Protein AF-A0A9X8RDQ3-F1 (afdb_monomer)

Organism: NCBI:txid1478

pLDDT: mean 78.79, std 14.25, range [39.84, 95.56]

Solvent-accessible surface area (backbone atoms only — not comparable to full-atom values): 4775 Å² total; per-residue (Å²): 104,77,76,46,76,47,78,53,96,57,32,40,39,39,30,39,35,29,56,70,65,41,83,43,76,45,97,87,70,46,80,47,69,46,41,47,91,84,42,63,57,16,29,41,37,35,32,35,62,85,80,71,38,78,74,50,74,45,75,32,51,90,74,73,47,65,60,63,86,75,83,72,56,100,66,82,85,121

Mean predicted aligned error: 9.02 Å

Structure (mmCIF, N/CA/C/O backbone):
data_AF-A0A9X8RDQ3-F1
#
_entry.id   AF-A0A9X8RDQ3-F1
#
loop_
_atom_site.group_PDB
_atom_site.id
_atom_site.type_symbol
_atom_site.label_atom_id
_atom_site.label_alt_id
_atom_site.label_comp_id
_atom_site.label_asym_id
_atom_site.label_entity_id
_atom_site.label_seq_id
_atom_site.pdbx_PDB_ins_code
_atom_site.Cartn_x
_atom_site.Cartn_y
_atom_site.Cartn_z
_atom_site.occupancy
_atom_site.B_iso_or_equiv
_atom_site.auth_seq_id
_atom_site.auth_comp_id
_atom_site.auth_asym_id
_atom_site.auth_atom_id
_atom_site.pdbx_PDB_model_num
ATOM 1 N N . MET A 1 1 ? -1.450 3.741 -6.512 1.00 60.47 1 MET A N 1
ATOM 2 C CA . MET A 1 1 ? -2.635 2.920 -6.842 1.00 60.47 1 MET A CA 1
ATOM 3 C C . MET A 1 1 ? -3.009 2.141 -5.589 1.00 60.47 1 MET A C 1
ATOM 5 O O . MET A 1 1 ? -2.106 1.684 -4.896 1.00 60.47 1 MET A O 1
ATOM 9 N N . LEU A 1 2 ? -4.297 2.090 -5.254 1.00 57.78 2 LEU A N 1
ATOM 10 C CA . LEU A 1 2 ? -4.830 1.532 -4.009 1.00 57.78 2 LEU A CA 1
ATOM 11 C C . LEU A 1 2 ? -5.559 0.222 -4.337 1.00 57.78 2 LEU A C 1
ATOM 13 O O . LEU A 1 2 ? -6.386 0.204 -5.243 1.00 57.78 2 LEU A O 1
ATOM 17 N N . LEU A 1 3 ? -5.194 -0.864 -3.659 1.00 66.44 3 LEU A N 1
ATOM 18 C CA . LEU A 1 3 ? -5.671 -2.232 -3.897 1.00 66.44 3 LEU A CA 1
ATOM 19 C C . LEU A 1 3 ? -6.954 -2.533 -3.120 1.00 66.44 3 LEU A C 1
ATOM 21 O O . LEU A 1 3 ? -7.814 -3.287 -3.568 1.00 66.44 3 LEU A O 1
ATOM 25 N N . TYR A 1 4 ? -7.075 -1.964 -1.927 1.00 71.38 4 TYR A N 1
ATOM 26 C CA . TYR A 1 4 ? -8.132 -2.320 -0.999 1.00 71.38 4 TYR A CA 1
ATOM 27 C C . TYR A 1 4 ? -8.249 -1.270 0.096 1.00 71.38 4 TYR A C 1
ATOM 29 O O . TYR A 1 4 ? -7.236 -0.736 0.546 1.00 71.38 4 TYR A O 1
ATOM 37 N N . ILE A 1 5 ? -9.479 -1.020 0.539 1.00 81.56 5 ILE A N 1
ATOM 38 C CA . ILE A 1 5 ? -9.765 -0.253 1.747 1.00 81.56 5 ILE A CA 1
ATOM 39 C C . ILE A 1 5 ? -10.760 -1.052 2.577 1.00 81.56 5 ILE A C 1
ATOM 41 O O . ILE A 1 5 ? -11.799 -1.469 2.059 1.00 81.56 5 ILE A O 1
ATOM 45 N N . LYS A 1 6 ? -10.495 -1.208 3.873 1.00 82.38 6 LYS A N 1
ATOM 46 C CA . LYS A 1 6 ? -11.502 -1.677 4.826 1.00 82.38 6 LYS A CA 1
ATOM 47 C C . LYS A 1 6 ? -11.566 -0.796 6.051 1.00 82.38 6 LYS A C 1
ATOM 49 O O . LYS A 1 6 ? -10.549 -0.470 6.645 1.00 82.38 6 LYS A O 1
ATOM 54 N N . HIS A 1 7 ? -12.793 -0.480 6.433 1.00 85.50 7 HIS A N 1
ATOM 55 C CA . HIS A 1 7 ? -13.100 0.292 7.622 1.00 85.50 7 HIS A CA 1
ATOM 56 C C . HIS A 1 7 ? -13.463 -0.648 8.771 1.00 85.50 7 HIS A C 1
ATOM 58 O O . HIS A 1 7 ? -14.189 -1.627 8.578 1.00 85.50 7 HIS A O 1
ATOM 64 N N . PHE A 1 8 ? -12.963 -0.328 9.958 1.00 78.25 8 PHE A N 1
ATOM 65 C CA . PHE A 1 8 ? -13.265 -1.000 11.214 1.00 78.25 8 PHE A CA 1
ATOM 66 C C . PHE A 1 8 ? -13.435 0.055 12.299 1.00 78.25 8 PHE A C 1
ATOM 68 O O . PHE A 1 8 ? -12.445 0.563 12.813 1.00 78.25 8 PHE A O 1
ATOM 75 N N . GLU A 1 9 ? -14.679 0.387 12.644 1.00 88.88 9 GLU A N 1
ATOM 76 C CA . GLU A 1 9 ? -14.987 1.469 13.589 1.00 88.88 9 GLU A CA 1
ATOM 77 C C . GLU A 1 9 ? -14.255 2.772 13.213 1.00 88.88 9 GLU A C 1
ATOM 79 O O . GLU A 1 9 ? -14.630 3.424 12.241 1.00 88.88 9 GLU A O 1
ATOM 84 N N . ASN A 1 10 ? -13.185 3.106 13.941 1.00 90.19 10 ASN A N 1
ATOM 85 C CA . ASN A 1 10 ? -12.365 4.302 13.760 1.00 90.19 10 ASN A CA 1
ATOM 86 C C . ASN A 1 10 ? -11.006 4.014 13.113 1.00 90.19 10 ASN A C 1
ATOM 88 O O . ASN A 1 10 ? -10.109 4.850 13.157 1.00 90.19 10 ASN A O 1
ATOM 92 N N . GLN A 1 11 ? -10.819 2.825 12.556 1.00 89.69 11 GLN A N 1
ATOM 93 C CA . GLN A 1 11 ? -9.606 2.439 11.857 1.00 89.69 11 GLN A CA 1
ATOM 94 C C . GLN A 1 11 ? -9.899 2.200 10.385 1.00 89.69 11 GLN A C 1
ATOM 96 O O . GLN A 1 11 ? -10.963 1.699 10.007 1.00 89.69 11 GLN A O 1
ATOM 101 N N . VAL A 1 12 ? -8.920 2.523 9.550 1.00 91.06 12 VAL A N 1
ATOM 102 C CA . VAL A 1 12 ? -8.927 2.162 8.138 1.00 91.06 12 VAL A CA 1
ATOM 103 C C . VAL A 1 12 ? -7.673 1.372 7.808 1.00 91.06 12 VAL A C 1
ATOM 105 O O . VAL A 1 12 ? -6.563 1.733 8.195 1.00 91.06 12 VAL A O 1
ATOM 108 N N . LEU A 1 13 ? -7.873 0.270 7.096 1.00 87.31 13 LEU A N 1
ATOM 109 C CA . LEU A 1 13 ? -6.817 -0.542 6.530 1.00 87.31 13 LEU A CA 1
ATOM 110 C C . LEU A 1 13 ? -6.748 -0.275 5.031 1.00 87.31 13 LEU A C 1
ATOM 112 O O . LEU A 1 13 ? -7.723 -0.522 4.321 1.00 87.31 13 LEU A O 1
ATOM 116 N N . GLU A 1 14 ? -5.600 0.188 4.556 1.00 86.50 14 GLU A N 1
ATOM 117 C CA . GLU A 1 14 ? -5.353 0.524 3.157 1.00 86.50 14 GLU A CA 1
ATOM 118 C C . GLU A 1 14 ? -4.248 -0.358 2.573 1.00 86.50 14 GLU A C 1
ATOM 120 O O . GLU A 1 14 ? -3.155 -0.478 3.129 1.00 86.50 14 GLU A O 1
ATOM 125 N N . GLY A 1 15 ? -4.531 -0.990 1.434 1.00 85.06 15 GLY A N 1
ATOM 126 C CA . GLY A 1 15 ? -3.551 -1.743 0.657 1.00 85.06 15 GLY A CA 1
ATOM 127 C C . GLY A 1 15 ? -2.967 -0.886 -0.459 1.00 85.06 15 GLY A C 1
ATOM 128 O O . GLY A 1 15 ? -3.681 -0.509 -1.385 1.00 85.06 15 GLY A O 1
ATOM 129 N N . PHE A 1 16 ? -1.665 -0.627 -0.431 1.00 83.81 16 PHE A N 1
ATOM 130 C CA . PHE A 1 16 ? -0.933 0.054 -1.494 1.00 83.81 16 PHE A CA 1
ATOM 131 C C . PHE A 1 16 ? -0.227 -0.968 -2.372 1.00 83.81 16 PHE A C 1
ATOM 133 O O . PHE A 1 16 ? 0.499 -1.830 -1.886 1.00 83.81 16 PHE A O 1
ATOM 140 N N . THR A 1 17 ? -0.403 -0.841 -3.681 1.00 78.00 17 THR A N 1
ATOM 141 C CA . THR A 1 17 ? 0.280 -1.673 -4.675 1.00 78.00 17 THR A CA 1
ATOM 142 C C . THR A 1 17 ? 1.455 -0.919 -5.273 1.00 78.00 17 THR A C 1
ATOM 144 O O . THR A 1 17 ? 1.368 0.293 -5.511 1.00 78.00 17 THR A O 1
ATOM 147 N N . ARG A 1 18 ? 2.531 -1.653 -5.578 1.00 75.06 18 ARG A N 1
ATOM 148 C CA . ARG A 1 18 ? 3.665 -1.109 -6.329 1.00 75.06 18 ARG A CA 1
ATOM 149 C C . ARG A 1 18 ? 3.232 -0.557 -7.685 1.00 75.06 18 ARG A C 1
ATOM 151 O O . ARG A 1 18 ? 2.231 -0.991 -8.265 1.00 75.06 18 ARG A O 1
ATOM 158 N N . ILE A 1 19 ? 4.005 0.396 -8.199 1.00 70.75 19 ILE A N 1
ATOM 159 C CA . ILE A 1 19 ? 3.860 0.858 -9.583 1.00 70.75 19 ILE A CA 1
ATOM 160 C C . ILE A 1 19 ? 4.340 -0.268 -10.507 1.00 70.75 19 ILE A C 1
ATOM 162 O O . ILE A 1 19 ? 5.358 -0.911 -10.238 1.00 70.75 19 ILE A O 1
ATOM 166 N N . ARG A 1 20 ? 3.592 -0.532 -11.587 1.00 71.94 20 ARG A N 1
ATOM 167 C CA . ARG A 1 20 ? 3.997 -1.500 -12.613 1.00 71.94 20 ARG A CA 1
ATOM 168 C C . ARG A 1 20 ? 5.349 -1.074 -13.192 1.00 71.94 20 ARG A C 1
ATOM 170 O O . ARG A 1 20 ? 5.460 0.091 -13.577 1.00 71.94 20 ARG A O 1
ATOM 177 N N . PRO A 1 21 ? 6.333 -1.986 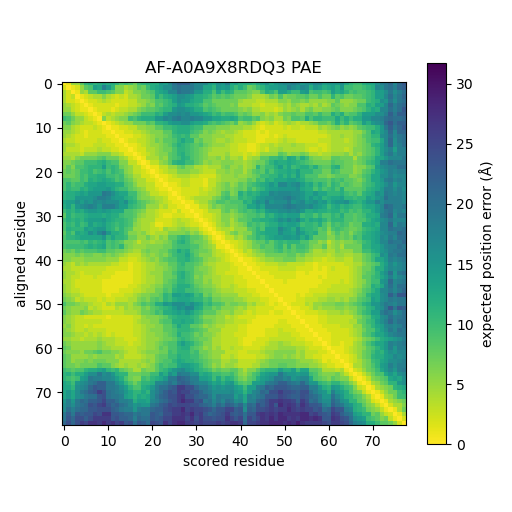-13.316 1.00 75.44 21 PRO A N 1
ATOM 178 C CA . PRO A 1 21 ? 7.592 -1.652 -13.945 1.00 75.44 21 PRO A CA 1
ATOM 179 C C . PRO A 1 21 ? 7.386 -1.034 -15.326 1.00 75.44 21 PRO A C 1
ATOM 181 O O . PRO A 1 21 ? 6.794 -1.663 -16.207 1.00 75.44 21 PRO A O 1
ATOM 184 N N . LEU A 1 22 ? 7.867 0.189 -15.515 1.00 78.12 22 LEU A N 1
ATOM 185 C CA . LEU A 1 22 ? 7.823 0.876 -16.799 1.00 78.12 22 LEU A CA 1
ATOM 186 C C . LEU A 1 22 ? 9.197 0.787 -17.444 1.00 78.12 22 LEU A C 1
ATOM 188 O O . LEU A 1 22 ? 10.206 1.198 -16.867 1.00 78.12 22 LEU A O 1
ATOM 192 N N . LYS A 1 23 ? 9.227 0.242 -18.661 1.00 84.00 23 LYS A N 1
ATOM 193 C CA . LYS A 1 23 ? 10.425 0.253 -19.494 1.00 84.00 23 LYS A CA 1
ATOM 194 C C . LYS A 1 23 ? 10.610 1.661 -20.052 1.00 84.00 23 LYS A C 1
ATOM 196 O O . LYS A 1 23 ? 9.749 2.152 -20.780 1.00 84.00 23 LYS A O 1
ATOM 201 N N . LYS A 1 24 ? 11.744 2.284 -19.754 1.00 85.06 24 LYS A N 1
ATOM 202 C CA . LYS A 1 24 ? 12.166 3.569 -20.316 1.00 85.06 24 LYS A CA 1
ATOM 203 C C . LYS A 1 24 ? 13.350 3.345 -21.252 1.00 85.06 24 LYS A C 1
ATOM 205 O O . LYS A 1 24 ? 14.308 2.662 -20.890 1.00 85.06 24 LYS A O 1
ATOM 210 N N . LEU A 1 25 ? 13.263 3.906 -22.457 1.00 89.56 25 LEU A N 1
ATOM 211 C CA . LEU A 1 25 ? 14.357 3.927 -23.425 1.00 89.56 25 LEU A CA 1
ATOM 212 C C . LEU A 1 25 ? 15.030 5.301 -23.367 1.00 89.56 25 LEU A C 1
ATOM 214 O O . LEU A 1 25 ? 14.377 6.319 -23.595 1.00 89.56 25 LEU A O 1
ATOM 218 N N . GLY A 1 26 ? 16.312 5.321 -23.024 1.00 88.62 26 GLY A N 1
ATOM 219 C CA . GLY A 1 26 ? 17.148 6.511 -23.049 1.00 88.62 26 GLY A CA 1
ATOM 220 C C . GLY A 1 26 ? 17.468 6.947 -24.477 1.00 88.62 26 GLY A C 1
ATOM 221 O O . GLY A 1 26 ? 17.404 6.161 -25.423 1.00 88.62 26 GLY A O 1
ATOM 222 N N . VAL A 1 27 ? 17.836 8.218 -24.630 1.00 89.12 27 VAL A N 1
ATOM 223 C CA . VAL A 1 27 ? 18.206 8.823 -25.925 1.00 89.12 27 VAL A CA 1
ATOM 224 C C . VAL A 1 27 ? 19.472 8.186 -26.519 1.00 89.12 27 VAL A C 1
ATOM 226 O O . VAL A 1 27 ? 19.679 8.203 -27.726 1.00 89.12 27 VAL A O 1
ATOM 229 N N . ASP A 1 28 ? 20.299 7.597 -25.659 1.00 92.81 28 ASP A N 1
ATOM 230 C CA . ASP A 1 28 ? 21.518 6.842 -25.955 1.00 92.81 28 ASP A CA 1
ATOM 231 C C . ASP A 1 28 ? 21.264 5.345 -26.231 1.00 92.81 28 ASP A C 1
ATOM 233 O O . ASP A 1 28 ? 22.205 4.577 -26.422 1.00 92.81 28 ASP A O 1
ATOM 237 N N . GLY A 1 29 ? 19.999 4.912 -26.245 1.00 89.38 29 GLY A N 1
ATOM 238 C CA . GLY A 1 29 ? 19.610 3.513 -26.422 1.00 89.38 29 GLY A CA 1
ATOM 239 C C . GLY A 1 29 ? 19.660 2.673 -25.142 1.00 89.38 29 GLY A C 1
ATOM 240 O O . GLY A 1 29 ? 19.386 1.472 -25.200 1.00 89.38 29 GLY A O 1
ATOM 241 N N . THR A 1 30 ? 19.967 3.263 -23.982 1.00 89.56 30 THR A N 1
ATOM 242 C CA . THR A 1 30 ? 19.949 2.533 -22.707 1.00 89.56 30 THR A CA 1
ATOM 243 C C . THR A 1 30 ? 18.528 2.140 -22.307 1.00 89.56 30 THR A C 1
ATOM 245 O O . THR A 1 30 ? 17.566 2.881 -22.505 1.00 89.56 30 THR A O 1
ATOM 248 N N . ILE A 1 31 ? 18.373 0.947 -21.730 1.00 87.44 31 ILE A N 1
ATOM 249 C CA . ILE A 1 31 ? 17.098 0.493 -21.168 1.00 87.44 31 ILE A CA 1
ATOM 250 C C . ILE A 1 31 ? 17.171 0.648 -19.653 1.00 87.44 31 ILE A C 1
ATOM 252 O O . ILE A 1 31 ? 18.027 0.047 -19.007 1.00 87.44 31 ILE A O 1
ATOM 256 N N . SER A 1 32 ? 16.237 1.405 -19.086 1.00 83.56 32 SER A N 1
ATOM 257 C CA . SER A 1 32 ? 16.019 1.488 -17.642 1.00 83.56 32 SER A CA 1
ATOM 258 C C . SER A 1 32 ? 14.617 0.999 -17.290 1.00 83.56 32 SER A C 1
ATOM 260 O O . SER A 1 32 ? 13.689 1.062 -18.100 1.00 83.56 32 SER A O 1
ATOM 262 N N . TRP A 1 33 ? 14.470 0.472 -16.079 1.00 76.81 33 TRP A N 1
ATOM 263 C CA . TRP A 1 33 ? 13.197 -0.007 -15.555 1.00 76.81 33 TRP A CA 1
ATOM 264 C C . TRP A 1 33 ? 12.852 0.804 -14.313 1.00 76.81 33 TRP A C 1
ATOM 266 O O . TRP A 1 33 ? 13.577 0.775 -13.322 1.00 76.81 33 TRP A O 1
ATOM 276 N N . GLU A 1 34 ? 11.748 1.533 -14.364 1.00 75.12 34 GLU A N 1
ATOM 277 C CA . GLU A 1 34 ? 11.218 2.282 -13.226 1.00 75.12 34 GLU A CA 1
ATOM 278 C C . GLU A 1 34 ? 10.226 1.413 -12.454 1.00 75.12 34 GLU A C 1
ATOM 280 O O . GLU A 1 34 ? 9.418 0.746 -13.086 1.00 75.12 34 GLU A O 1
ATOM 285 N N . GLY A 1 35 ? 10.260 1.419 -11.116 1.00 72.00 35 GLY A N 1
ATOM 286 C CA . GLY A 1 35 ? 9.333 0.627 -10.292 1.00 72.00 35 GLY A CA 1
ATOM 287 C C . GLY A 1 35 ? 9.719 -0.850 -10.142 1.00 72.00 35 GLY A C 1
ATOM 288 O O . GLY A 1 35 ? 8.843 -1.715 -10.097 1.00 72.00 35 GLY A O 1
ATOM 289 N N . GLN A 1 36 ? 11.021 -1.161 -10.113 1.00 73.69 36 GLN A N 1
ATOM 290 C CA . GLN A 1 36 ? 11.540 -2.499 -9.789 1.00 73.69 36 GLN A CA 1
ATOM 291 C C . GLN A 1 36 ? 11.263 -2.897 -8.324 1.00 73.69 36 GLN A C 1
ATOM 293 O O . GLN A 1 36 ? 10.784 -2.096 -7.528 1.00 73.69 36 GLN A O 1
ATOM 298 N N . THR A 1 37 ? 11.539 -4.157 -7.977 1.00 73.44 37 THR A N 1
ATOM 299 C CA . THR A 1 37 ? 11.417 -4.661 -6.598 1.00 73.44 37 THR A 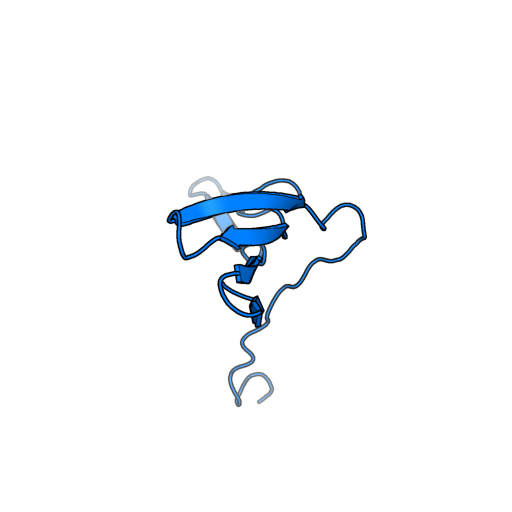CA 1
ATOM 300 C C . THR A 1 37 ? 12.217 -3.808 -5.616 1.00 73.44 37 THR A C 1
A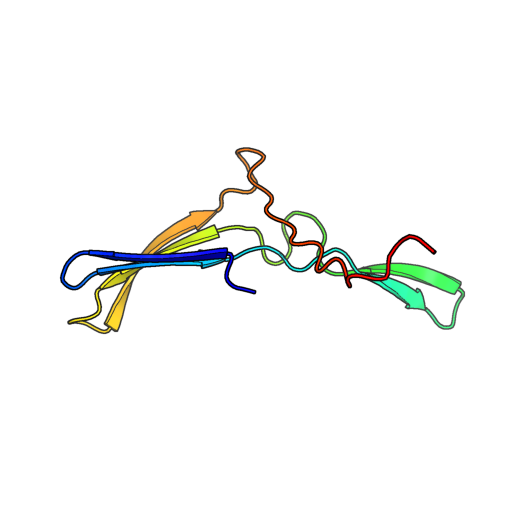TOM 302 O O . THR A 1 37 ? 13.315 -3.354 -5.936 1.00 73.44 37 THR A O 1
ATOM 305 N N . GLY A 1 38 ? 11.632 -3.535 -4.446 1.00 73.94 38 GLY A N 1
ATOM 306 C CA . GLY A 1 38 ? 12.167 -2.593 -3.460 1.00 73.94 38 GLY A CA 1
ATOM 307 C C . GLY A 1 38 ? 11.896 -1.110 -3.757 1.00 73.94 38 GLY A C 1
ATOM 308 O O . GLY A 1 38 ? 12.106 -0.272 -2.882 1.00 73.94 38 GLY A O 1
ATOM 309 N N . VAL A 1 39 ? 11.385 -0.755 -4.942 1.00 75.88 39 VAL A N 1
ATOM 310 C CA . VAL A 1 39 ? 11.009 0.625 -5.292 1.00 75.88 39 VAL A CA 1
ATOM 311 C C . VAL A 1 39 ? 9.494 0.786 -5.181 1.00 75.88 39 VAL A C 1
ATOM 313 O O . VAL A 1 39 ? 8.751 0.291 -6.025 1.00 75.88 39 VAL A O 1
ATOM 316 N N . LEU A 1 40 ? 9.039 1.514 -4.152 1.00 77.69 40 LEU A N 1
ATOM 317 C CA . LEU A 1 40 ? 7.618 1.654 -3.788 1.00 77.69 40 LEU A CA 1
ATOM 318 C C . LEU A 1 40 ? 6.928 0.284 -3.630 1.00 77.69 40 LEU A C 1
ATOM 320 O O . LEU A 1 40 ? 5.982 -0.012 -4.364 1.00 77.69 40 LEU A O 1
ATOM 324 N N . PRO A 1 41 ? 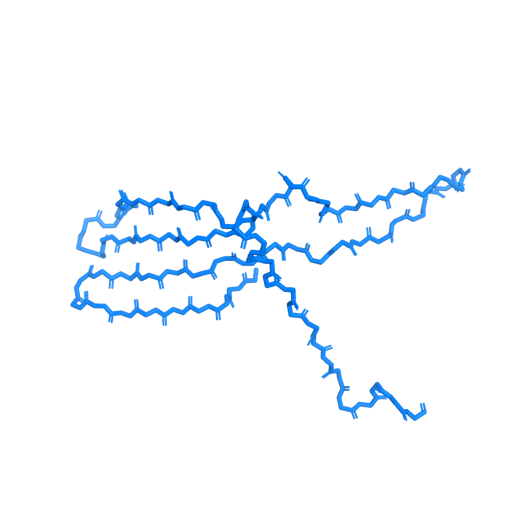7.402 -0.560 -2.696 1.00 83.00 41 PRO A N 1
ATOM 325 C CA . PRO A 1 41 ? 6.910 -1.920 -2.548 1.00 83.00 41 PRO A CA 1
ATOM 326 C C . PRO A 1 41 ? 5.431 -1.949 -2.149 1.00 83.00 41 PRO A C 1
ATOM 328 O O . PRO A 1 41 ? 4.899 -1.007 -1.545 1.00 83.00 41 PRO A O 1
ATOM 331 N N . THR A 1 42 ? 4.771 -3.063 -2.471 1.00 85.62 42 THR A N 1
ATOM 332 C CA . THR A 1 42 ? 3.406 -3.335 -2.008 1.00 85.62 42 THR A CA 1
ATOM 333 C C . THR A 1 42 ? 3.404 -3.377 -0.483 1.00 85.62 42 THR A C 1
ATOM 335 O O . THR A 1 42 ? 4.249 -4.037 0.128 1.00 85.62 42 THR A O 1
ATOM 338 N N . ARG A 1 43 ? 2.462 -2.669 0.138 1.00 88.19 43 ARG A N 1
ATOM 339 C CA . ARG A 1 43 ? 2.364 -2.561 1.594 1.00 88.19 43 ARG A CA 1
ATOM 340 C C . ARG A 1 43 ? 0.928 -2.387 2.053 1.00 88.19 43 ARG A C 1
ATOM 342 O O . ARG A 1 43 ? 0.082 -1.909 1.301 1.00 88.19 43 ARG A O 1
ATOM 349 N N . ILE A 1 44 ? 0.672 -2.762 3.293 1.00 90.06 44 ILE A N 1
ATOM 350 C CA . ILE A 1 44 ? -0.604 -2.563 3.971 1.00 90.06 44 ILE A CA 1
ATOM 351 C C . ILE A 1 44 ? -0.355 -1.601 5.125 1.00 90.06 44 ILE A C 1
ATOM 353 O O . ILE A 1 44 ? 0.578 -1.813 5.897 1.00 90.06 44 ILE A O 1
ATOM 357 N N . ALA A 1 45 ? -1.179 -0.567 5.245 1.00 91.88 45 ALA A N 1
ATOM 358 C CA . ALA A 1 45 ? -1.102 0.397 6.333 1.00 91.88 45 ALA A CA 1
ATOM 359 C C . ALA A 1 45 ? -2.429 0.461 7.086 1.00 91.88 45 ALA A C 1
ATOM 361 O O . ALA A 1 45 ? -3.501 0.420 6.479 1.00 91.88 45 ALA A O 1
ATOM 362 N N . CYS A 1 46 ? -2.348 0.580 8.407 1.00 92.75 46 CYS A N 1
ATOM 363 C CA . CYS A 1 46 ? -3.496 0.817 9.269 1.00 92.75 46 CYS A CA 1
ATOM 364 C C . CYS A 1 46 ? -3.413 2.218 9.864 1.00 92.75 46 CYS A C 1
ATOM 366 O O . CYS A 1 46 ? -2.403 2.575 10.475 1.00 92.75 46 CYS A O 1
ATOM 368 N N . TYR A 1 47 ? -4.481 2.992 9.720 1.00 93.81 47 TYR A N 1
ATOM 369 C CA . TYR A 1 47 ? -4.601 4.330 10.281 1.00 93.81 47 TYR A CA 1
ATOM 370 C C . TYR A 1 47 ? -5.723 4.378 11.312 1.00 93.81 47 TYR A C 1
ATOM 372 O O . TYR A 1 47 ? -6.785 3.792 11.109 1.00 93.81 47 TYR A O 1
ATOM 380 N N . ASP A 1 48 ? -5.499 5.124 12.389 1.00 93.56 48 ASP A N 1
ATOM 381 C CA . ASP A 1 48 ? -6.538 5.558 13.315 1.00 93.56 48 ASP A CA 1
ATOM 382 C C . ASP A 1 48 ? -7.085 6.910 12.847 1.00 93.56 48 ASP A C 1
ATOM 384 O O . ASP A 1 48 ? -6.356 7.904 12.758 1.00 93.56 48 ASP A O 1
ATOM 388 N N . LEU A 1 49 ? -8.376 6.932 12.535 1.00 92.19 49 LEU A N 1
ATOM 389 C CA . LEU A 1 49 ? -9.091 8.081 11.993 1.00 92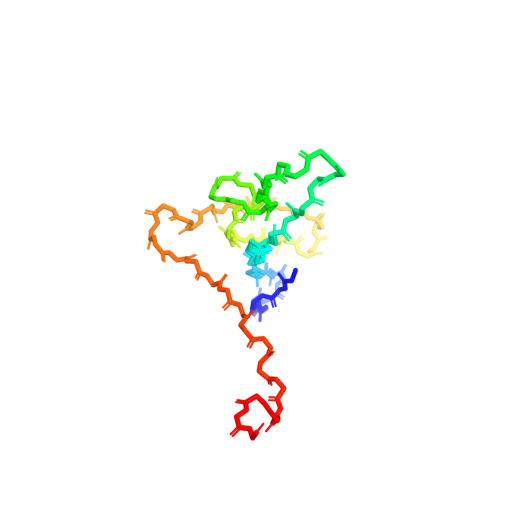.19 49 LEU A CA 1
ATOM 390 C C . LEU A 1 49 ? -9.427 9.129 13.058 1.00 92.19 49 LEU A C 1
ATOM 392 O O . LEU A 1 49 ? -9.570 10.299 12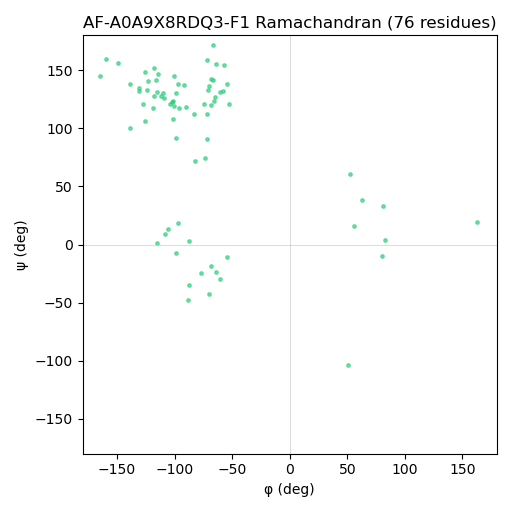.714 1.00 92.19 49 LEU A O 1
ATOM 396 N N . ASN A 1 50 ? -9.517 8.754 14.338 1.00 92.69 50 ASN A N 1
ATOM 397 C CA . ASN A 1 50 ? -9.815 9.705 15.412 1.00 92.69 50 ASN A CA 1
ATOM 398 C C . ASN A 1 50 ? -8.636 10.642 15.655 1.00 92.69 50 ASN A C 1
ATOM 400 O O . ASN A 1 50 ? -8.813 11.842 15.859 1.00 92.69 50 ASN A O 1
ATOM 404 N N . ILE A 1 51 ? -7.426 10.080 15.656 1.00 94.69 5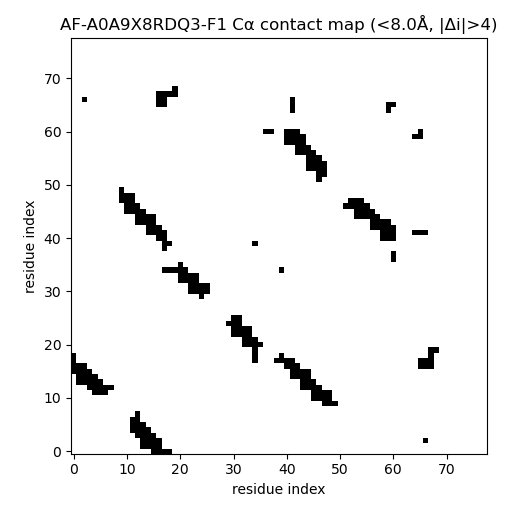1 ILE A N 1
ATOM 405 C CA . ILE A 1 51 ? -6.192 10.838 15.893 1.00 94.69 51 ILE A CA 1
ATOM 406 C C . ILE A 1 51 ? -5.465 11.209 14.597 1.00 94.69 51 ILE A C 1
ATOM 408 O O . ILE A 1 51 ? -4.484 11.950 14.652 1.00 94.69 51 ILE A O 1
ATOM 412 N N . GLY A 1 52 ? -5.921 10.696 13.449 1.00 92.25 52 GLY A N 1
ATOM 413 C CA . GLY A 1 52 ? -5.335 10.949 12.133 1.00 92.25 52 GLY A CA 1
ATOM 414 C C . GLY A 1 52 ? -3.898 10.439 12.008 1.00 92.25 52 GLY A C 1
ATOM 415 O O . GLY A 1 52 ? -3.054 11.126 11.433 1.00 92.25 52 GLY A O 1
ATOM 416 N N . LYS A 1 53 ? -3.581 9.275 12.594 1.00 95.56 53 LYS A N 1
ATOM 417 C CA . LYS A 1 53 ? -2.210 8.735 12.632 1.00 95.56 53 LYS A CA 1
ATOM 418 C C . LYS A 1 53 ? -2.118 7.324 12.077 1.00 95.56 53 LYS A C 1
ATOM 420 O O . LYS A 1 53 ? -3.021 6.513 12.247 1.00 95.56 53 LYS A O 1
ATOM 425 N N . LEU A 1 54 ? -0.968 7.029 11.476 1.00 94.94 54 LEU A N 1
ATOM 426 C CA . LEU A 1 54 ? -0.546 5.670 11.156 1.00 94.94 54 LEU A CA 1
ATOM 427 C C . LEU A 1 54 ? -0.332 4.886 12.459 1.00 94.94 54 LEU A C 1
ATOM 429 O O . LEU A 1 54 ? 0.410 5.338 13.332 1.00 94.94 54 LEU A O 1
ATOM 433 N N . LEU A 1 55 ? -0.965 3.723 12.575 1.00 94.75 55 LEU A N 1
ATOM 434 C CA . LEU A 1 55 ? -0.750 2.778 13.670 1.00 94.75 55 LEU A CA 1
ATOM 435 C C . LEU A 1 55 ? 0.391 1.817 13.346 1.00 94.75 55 LEU A C 1
ATOM 437 O O . LEU A 1 55 ? 1.278 1.612 14.171 1.00 94.75 55 LEU A O 1
ATOM 441 N N . TRP A 1 56 ? 0.368 1.234 12.148 1.00 94.31 56 TRP A N 1
ATOM 442 C CA . TRP A 1 56 ? 1.404 0.327 11.663 1.00 94.31 56 TRP A CA 1
ATOM 443 C C . TRP A 1 56 ? 1.374 0.219 10.138 1.00 94.31 56 TRP A C 1
ATOM 445 O O . TRP A 1 56 ? 0.359 0.495 9.496 1.00 94.31 56 TRP A O 1
ATOM 455 N N . GLU A 1 57 ? 2.494 -0.221 9.573 1.00 93.44 57 GLU A N 1
ATOM 456 C CA . GLU A 1 57 ? 2.664 -0.499 8.150 1.00 93.44 57 GLU A CA 1
ATOM 457 C C . GLU A 1 57 ? 3.481 -1.783 7.976 1.00 93.44 57 GLU A C 1
ATOM 459 O O . GLU A 1 57 ? 4.456 -2.001 8.695 1.00 93.44 57 GLU A O 1
ATOM 464 N N . GLN A 1 58 ? 3.080 -2.630 7.029 1.00 91.44 58 GLN A N 1
ATOM 465 C CA . GLN A 1 58 ? 3.781 -3.861 6.675 1.00 91.44 58 GLN A CA 1
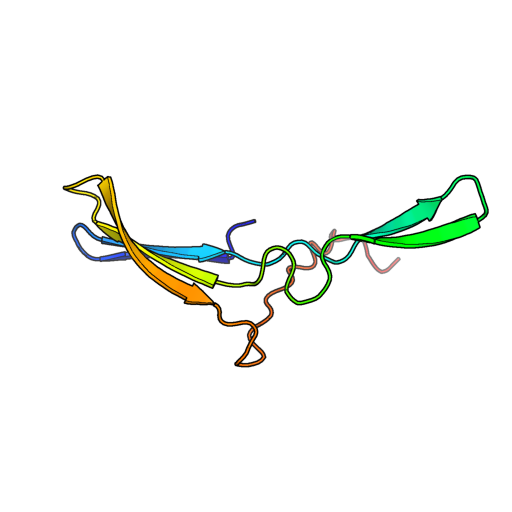ATOM 466 C C . GLN A 1 58 ? 4.031 -3.891 5.172 1.00 91.44 58 GLN A C 1
ATOM 468 O O . GLN A 1 58 ? 3.088 -3.884 4.375 1.00 91.44 58 GLN A O 1
ATOM 473 N N . GLN A 1 59 ? 5.299 -3.981 4.780 1.00 90.31 59 GLN A N 1
ATOM 474 C CA . GLN A 1 59 ? 5.670 -4.341 3.417 1.00 90.31 59 GLN A CA 1
ATOM 475 C C . GLN A 1 59 ? 5.351 -5.818 3.185 1.00 90.31 59 GLN A C 1
ATOM 477 O O . GLN A 1 59 ? 5.699 -6.665 4.002 1.00 90.31 59 GLN A O 1
ATOM 482 N N . VAL A 1 60 ? 4.703 -6.133 2.067 1.00 87.62 60 VAL A N 1
ATOM 483 C CA . VAL A 1 60 ? 4.262 -7.505 1.768 1.00 87.62 60 VAL A CA 1
ATOM 484 C C . VAL A 1 60 ? 4.955 -8.127 0.556 1.00 87.62 60 VAL A C 1
ATOM 486 O O . VAL A 1 60 ? 4.694 -9.276 0.217 1.00 87.62 60 VAL A O 1
ATOM 489 N N . GLU A 1 61 ? 5.884 -7.401 -0.073 1.00 82.50 61 GLU A N 1
ATOM 490 C CA . GLU A 1 61 ? 6.683 -7.918 -1.194 1.00 82.50 61 GLU A CA 1
ATOM 491 C C . GLU A 1 61 ? 7.534 -9.142 -0.797 1.00 82.50 61 GLU A C 1
ATOM 493 O O . GLU A 1 61 ? 7.732 -10.021 -1.626 1.00 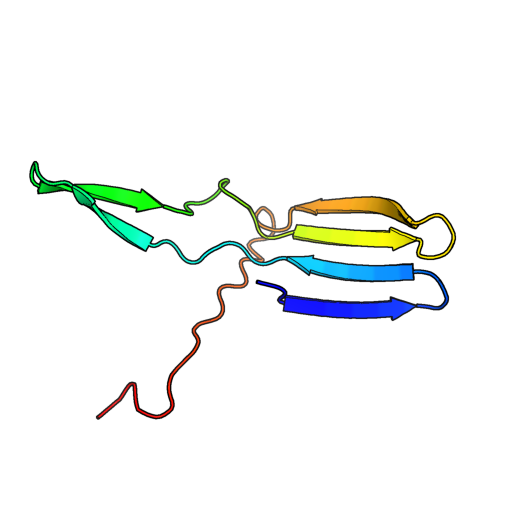82.50 61 GLU A O 1
ATOM 498 N N . GLU A 1 62 ? 7.966 -9.246 0.467 1.00 83.94 62 GLU A N 1
ATOM 499 C CA . GLU A 1 62 ? 8.720 -10.403 0.991 1.00 83.94 62 GLU A CA 1
ATOM 500 C C . GLU A 1 62 ? 7.897 -11.698 1.087 1.00 83.94 62 GLU A C 1
ATOM 502 O O . GLU A 1 62 ? 8.464 -12.785 1.147 1.00 83.94 62 GLU A O 1
ATOM 507 N N . TYR A 1 63 ? 6.565 -11.590 1.070 1.00 85.00 63 TYR A N 1
ATOM 508 C CA . TYR A 1 63 ? 5.643 -12.730 1.070 1.00 85.00 63 TYR A CA 1
ATOM 509 C C . TYR A 1 63 ? 5.155 -13.075 -0.345 1.00 85.00 63 TYR A C 1
ATOM 511 O O . TYR A 1 63 ? 4.090 -13.670 -0.496 1.00 85.00 63 TYR A O 1
ATOM 519 N N . ASP A 1 64 ? 5.863 -12.616 -1.384 1.00 77.12 64 ASP A N 1
ATOM 520 C CA . ASP A 1 64 ? 5.460 -12.699 -2.795 1.00 77.12 64 ASP A CA 1
ATOM 521 C C . ASP A 1 64 ? 4.087 -12.063 -3.102 1.00 77.12 64 ASP A C 1
ATOM 523 O O . ASP A 1 64 ? 3.513 -12.243 -4.179 1.00 77.12 64 ASP A O 1
ATOM 527 N N . MET A 1 65 ? 3.561 -11.235 -2.191 1.00 76.25 65 MET A N 1
ATOM 528 C CA . MET A 1 65 ? 2.310 -10.505 -2.381 1.00 76.25 65 MET A CA 1
ATOM 529 C C . MET A 1 65 ? 2.550 -9.228 -3.187 1.00 76.25 65 MET A C 1
ATOM 531 O O . MET A 1 65 ? 2.479 -8.103 -2.692 1.00 76.25 65 MET A O 1
ATOM 535 N N . ASN A 1 66 ? 2.811 -9.408 -4.476 1.00 72.69 66 ASN A N 1
ATOM 536 C CA . ASN A 1 66 ? 2.898 -8.328 -5.444 1.00 72.69 66 ASN A CA 1
ATOM 537 C C . ASN A 1 66 ? 1.581 -8.220 -6.207 1.00 72.69 66 ASN A C 1
ATOM 539 O O . ASN A 1 66 ? 1.390 -8.854 -7.242 1.00 72.69 66 ASN A O 1
ATOM 543 N N . ALA A 1 67 ? 0.664 -7.389 -5.710 1.00 63.44 67 ALA A N 1
ATOM 544 C CA . ALA A 1 67 ? -0.425 -6.942 -6.560 1.00 63.44 67 ALA A CA 1
ATOM 545 C C . ALA A 1 67 ? 0.186 -6.082 -7.676 1.00 63.44 67 ALA A C 1
ATOM 547 O O . ALA A 1 67 ? 0.910 -5.128 -7.413 1.00 63.44 67 ALA A O 1
ATOM 548 N N . ILE A 1 68 ? -0.056 -6.445 -8.929 1.00 59.47 68 ILE A N 1
ATOM 549 C CA . ILE A 1 68 ? 0.120 -5.557 -10.074 1.00 59.47 68 ILE A CA 1
ATOM 550 C C . ILE A 1 68 ? -1.224 -5.606 -10.776 1.00 59.47 68 ILE A C 1
ATOM 552 O O . ILE A 1 68 ? -1.567 -6.616 -11.387 1.00 59.47 68 ILE A O 1
ATOM 556 N N . TYR A 1 69 ? -2.015 -4.542 -10.668 1.00 56.69 69 TYR A N 1
ATOM 557 C CA . TYR A 1 69 ? -3.202 -4.447 -11.503 1.00 56.69 69 TYR A CA 1
ATOM 558 C C . TYR A 1 69 ? -2.761 -4.266 -12.950 1.00 56.69 69 TYR A C 1
ATOM 560 O O . TYR A 1 69 ? -2.093 -3.290 -13.300 1.00 56.69 69 TYR A O 1
ATOM 568 N N . SER A 1 70 ? -3.156 -5.204 -13.799 1.00 45.88 70 SER A N 1
ATOM 569 C CA . SER A 1 70 ? -3.305 -4.924 -15.217 1.00 45.88 70 SER A CA 1
ATOM 570 C C . SER A 1 70 ? -4.681 -4.291 -15.385 1.00 45.88 70 SER A C 1
ATOM 572 O O . SER A 1 70 ? -5.696 -4.944 -15.152 1.00 45.88 70 SER A O 1
ATOM 574 N N . ILE A 1 71 ? -4.727 -3.007 -15.746 1.00 47.75 71 ILE A N 1
ATOM 575 C CA . ILE A 1 71 ? -5.943 -2.437 -16.328 1.00 47.75 71 ILE A CA 1
ATOM 576 C C . ILE A 1 71 ? -6.015 -3.032 -17.729 1.00 47.75 71 ILE A C 1
ATOM 578 O O . ILE A 1 71 ? -5.402 -2.510 -18.654 1.00 47.75 71 ILE A O 1
ATOM 582 N N . HIS A 1 72 ? -6.693 -4.165 -17.862 1.00 46.78 72 HIS A N 1
ATOM 583 C CA . HIS A 1 72 ? -7.035 -4.684 -19.173 1.00 46.78 72 HIS A CA 1
ATOM 584 C C . HIS A 1 72 ? -8.125 -3.781 -19.737 1.00 46.78 72 HIS A C 1
ATOM 586 O O . HIS A 1 72 ? -9.229 -3.716 -19.196 1.00 46.78 72 HIS A O 1
ATOM 592 N N . SER A 1 73 ? -7.802 -3.029 -20.787 1.00 47.44 73 SER A N 1
ATOM 593 C CA . SER A 1 73 ? -8.857 -2.413 -21.589 1.00 47.44 73 SER A CA 1
ATOM 594 C C . SER A 1 73 ? -9.631 -3.534 -22.287 1.00 47.44 73 SER A C 1
ATOM 596 O O . SER A 1 73 ? -9.025 -4.516 -22.713 1.00 47.44 73 SER A O 1
ATOM 598 N N . GLU A 1 74 ? -10.957 -3.414 -22.408 1.00 54.00 74 GLU A N 1
ATOM 599 C CA . GLU A 1 74 ? -11.831 -4.458 -22.989 1.00 54.00 74 GLU A CA 1
ATOM 600 C C . GLU A 1 74 ? -11.418 -4.910 -24.410 1.00 54.00 74 GLU A C 1
ATOM 602 O O . GLU A 1 74 ? -11.918 -5.913 -24.912 1.00 54.00 74 GLU A O 1
ATOM 607 N N . ASN A 1 75 ? -10.483 -4.198 -25.051 1.00 54.97 75 ASN A N 1
ATOM 608 C CA . ASN A 1 75 ? -9.980 -4.458 -26.397 1.00 54.97 75 ASN A CA 1
ATOM 609 C C . ASN A 1 75 ? -8.537 -5.004 -26.457 1.00 54.97 75 ASN A C 1
ATOM 611 O O . ASN A 1 75 ? -7.985 -5.096 -27.553 1.00 54.97 75 ASN A O 1
ATOM 615 N N . GLU A 1 76 ? -7.904 -5.384 -25.342 1.00 48.88 76 GLU A N 1
ATOM 616 C CA . GLU A 1 76 ? -6.604 -6.081 -25.369 1.00 48.88 76 GLU A CA 1
ATOM 617 C C . GLU A 1 76 ? -6.776 -7.539 -25.829 1.00 48.88 76 GLU A C 1
ATOM 619 O O . GLU A 1 76 ? -6.749 -8.478 -25.039 1.00 48.88 76 GLU A O 1
ATOM 624 N N . GLY A 1 77 ? -7.000 -7.732 -27.129 1.00 56.50 77 GLY A N 1
ATOM 625 C CA . GLY A 1 77 ? -7.143 -9.063 -27.721 1.00 56.50 77 GLY A CA 1
ATOM 626 C C . GLY A 1 77 ? -7.800 -9.125 -29.101 1.00 56.50 77 GLY A C 1
ATOM 627 O O . GLY A 1 77 ? -8.277 -10.196 -29.471 1.00 56.50 77 GLY A O 1
ATOM 628 N N . LYS A 1 78 ? -7.856 -8.020 -29.855 1.00 39.84 78 LYS A N 1
ATOM 629 C CA . LYS A 1 78 ? -8.257 -8.029 -31.270 1.00 39.84 78 LYS A CA 1
ATOM 630 C C . LYS A 1 78 ? -7.139 -7.521 -32.163 1.00 39.84 78 LYS A C 1
ATOM 632 O O . LYS A 1 78 ? -6.512 -6.511 -31.779 1.00 39.84 78 LYS A O 1
#

Secondary structure (DSSP, 8-state):
-EEEEEEETTEEEEEEPPPPPEEEE-TTS-EEEES-TTSS--EEEEEETTTTEEEEEEE-GGGT---------TTTT-

Radius of gyration: 16.65 Å; Cα contacts (8 Å, |Δi|>4): 134; chains: 1; bounding box: 36×24×47 Å

Nearest PDB structures (foldseek):
  1p1i-assembly1_B-2  TM=6.096E-01  e=3.391E-01  Saccharomyces cerevisiae
  1p1h-assembly1_D  TM=6.128E-01  e=4.036E-01  Saccharomyces cerevisiae
  1p1k-assembly1_B-2  TM=6.098E-01  e=6.062E-01  Saccharomyces cerevisiae
  7qiz-assembly1_w  TM=3.878E-01  e=1.828E+00  Solanum lycopersicum
  7qep-assembly1_S4  TM=3.671E-01  e=6.562E+00  Encephalitozoon cuniculi GB-M1

Foldseek 3Di:
DWDDWDDDPQKIKTKDAFADWDWDQDPVRDTDTPGDPPHRATKIWMAGNVVRDTPDMDGCVVVVPHDDDDPDDPPPPD

Sequence (78 aa):
MLLYIKHFENQVLEGFTRIRPLKKLGVDGTISWEGQTGVLPTRIACYDLNIGKLLWEQQVEEYDMNAIYSIHSENEGK